P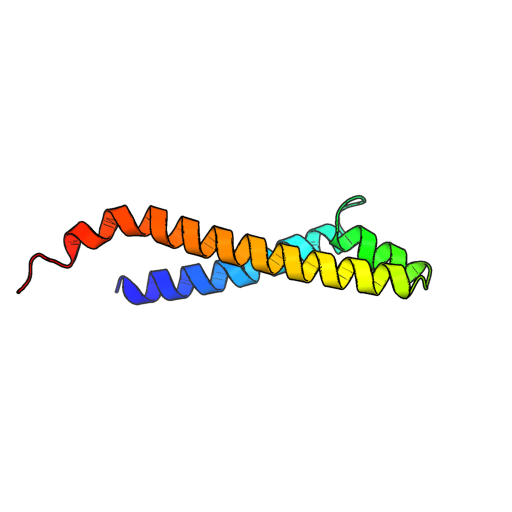rotein AF-A0A932GPZ7-F1 (afdb_monomer)

Sequence (85 aa):
ALPQVFAGMRTSVSVALIMIVVSEMIASSNGLGYFILHAQRTFNVPAVYSGIFLLGLFGYALNALFLRLEGFVLNWHRGYAAKRL

Organism: Tectimicrobiota bacterium (NCBI:txid2528274)

Solvent-accessible surface area (backbone atoms only — not comparable to full-atom values): 4772 Å² total; per-residue (Å²): 118,70,72,59,56,53,56,48,50,60,53,50,51,59,52,50,56,52,51,52,44,55,44,24,49,74,77,35,96,61,50,67,38,22,49,28,53,49,24,53,75,68,66,35,59,71,53,26,52,52,35,51,52,51,50,50,53,49,51,50,50,49,51,53,49,50,54,48,49,48,54,58,62,47,60,75,52,60,75,71,76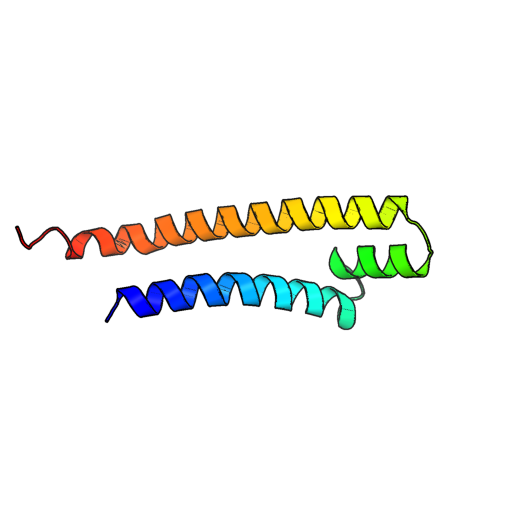,75,81,80,128

Foldseek 3Di:
DVVVVVVVVLVVQLVVLVVVLVCCLPPNCDDLSVQLNVCVVVVVVVSNVVSVVVSVVVSVVSNVVVVVVVVVVCVVVVVPPPPDD

InterPro domains:
  IPR000515 ABC transporter type 1, transmembrane domain MetI-like [PF00528] (1-69)
  IPR035906 MetI-like superfamily [SSF161098] (1-63)

Radius of gyration: 18.21 Å; Cα contacts (8 Å, |Δi|>4): 35; chains: 1; bounding box: 39×26×51 Å

Secondary structure (DSSP, 8-state):
-HHHHHHHHHHHHHHHHHHHHHHHHHH-SSSHHHHHHHHHHTT-HHHHHHHHHHHHHHHHHHHHHHHHHHHHHHTTTGGGSSS--

Mean predicted aligned error: 9.12 Å

Structure (mmCIF, N/CA/C/O backbone):
data_AF-A0A932GPZ7-F1
#
_entry.id   AF-A0A932GPZ7-F1
#
loop_
_atom_site.group_PDB
_atom_site.id
_atom_site.type_symbol
_atom_site.label_atom_id
_atom_site.label_alt_id
_atom_site.label_comp_id
_atom_site.label_asym_id
_atom_site.label_entity_id
_atom_site.label_seq_id
_atom_site.pdbx_PDB_ins_code
_atom_site.Cartn_x
_atom_site.Cartn_y
_atom_site.Cartn_z
_atom_site.occupancy
_atom_site.B_iso_or_equiv
_atom_site.auth_seq_id
_atom_site.auth_comp_id
_atom_site.auth_asym_id
_atom_site.auth_atom_id
_atom_site.pdbx_PDB_model_num
ATOM 1 N N . ALA A 1 1 ? -10.044 -2.538 30.294 1.00 55.38 1 ALA A N 1
ATOM 2 C CA . ALA A 1 1 ? -9.475 -3.646 29.497 1.00 55.38 1 ALA A CA 1
ATOM 3 C C . ALA A 1 1 ? -9.850 -3.574 28.007 1.00 55.38 1 ALA A C 1
ATOM 5 O O . ALA A 1 1 ? -8.949 -3.660 27.188 1.00 55.38 1 ALA A O 1
ATOM 6 N N . LEU A 1 2 ? -11.117 -3.335 27.623 1.00 56.72 2 LEU A N 1
ATOM 7 C CA . LEU A 1 2 ? -11.529 -3.234 26.204 1.00 56.72 2 LEU A CA 1
ATOM 8 C C . LEU A 1 2 ? -10.747 -2.233 25.311 1.00 56.72 2 LEU A C 1
ATOM 10 O O . LEU A 1 2 ? -10.474 -2.596 24.170 1.00 56.72 2 LEU A O 1
ATOM 14 N N . PRO A 1 3 ? -10.322 -1.034 25.768 1.00 60.97 3 PRO A N 1
ATOM 15 C CA . PRO A 1 3 ? -9.629 -0.069 24.900 1.00 60.97 3 PRO A CA 1
ATOM 16 C C . PRO A 1 3 ? -8.305 -0.584 24.311 1.00 60.97 3 PRO A C 1
ATOM 18 O O . PRO A 1 3 ? -7.948 -0.233 23.190 1.00 60.97 3 PRO A O 1
ATOM 21 N N . GLN A 1 4 ? -7.591 -1.450 25.042 1.00 65.19 4 GLN A N 1
ATOM 22 C CA . GLN A 1 4 ? -6.324 -2.036 24.587 1.00 65.19 4 GLN A CA 1
ATOM 23 C C . GLN A 1 4 ? -6.518 -3.084 23.488 1.00 65.19 4 GLN A C 1
ATOM 25 O O . GLN A 1 4 ? -5.703 -3.160 22.573 1.00 65.19 4 GLN A O 1
ATOM 30 N N . VAL A 1 5 ? -7.603 -3.862 23.538 1.00 70.56 5 VAL A N 1
ATOM 31 C CA . VAL A 1 5 ? -7.900 -4.880 22.516 1.00 70.56 5 VAL A CA 1
ATOM 32 C C . VAL A 1 5 ? -8.209 -4.216 21.169 1.00 70.56 5 VAL 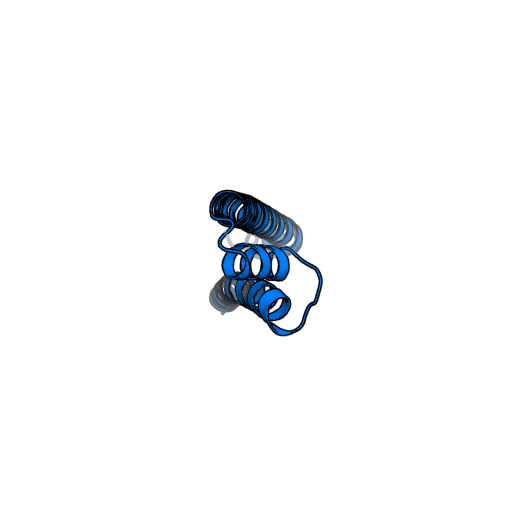A C 1
ATOM 34 O O . VAL A 1 5 ? -7.744 -4.682 20.132 1.00 70.56 5 VAL A O 1
ATOM 37 N N . PHE A 1 6 ? -8.910 -3.076 21.180 1.00 67.62 6 PHE A N 1
ATOM 38 C CA . PHE A 1 6 ? -9.177 -2.292 19.968 1.00 67.62 6 PHE A CA 1
ATOM 39 C C . PHE A 1 6 ? -7.916 -1.637 19.389 1.00 67.62 6 PHE A C 1
ATOM 41 O O . PHE A 1 6 ? -7.706 -1.679 18.177 1.00 67.62 6 PHE A O 1
ATOM 48 N N . ALA A 1 7 ? -7.036 -1.098 20.240 1.00 70.50 7 ALA A N 1
ATOM 49 C CA . ALA A 1 7 ? -5.739 -0.583 19.794 1.00 70.50 7 ALA A CA 1
ATOM 50 C C . ALA A 1 7 ? -4.869 -1.686 19.151 1.00 70.50 7 ALA A C 1
ATOM 52 O O . ALA A 1 7 ? -4.217 -1.452 18.128 1.00 70.50 7 ALA A O 1
ATOM 53 N N . GLY A 1 8 ? -4.916 -2.902 19.710 1.00 76.75 8 GLY A N 1
ATOM 54 C CA . GLY A 1 8 ? -4.278 -4.089 19.141 1.00 76.75 8 GLY A CA 1
ATOM 55 C C . GLY A 1 8 ? -4.841 -4.450 17.766 1.00 76.75 8 GLY A C 1
ATOM 56 O O . GLY A 1 8 ? -4.078 -4.539 16.808 1.00 76.75 8 GLY A O 1
ATOM 57 N N . MET A 1 9 ? -6.169 -4.557 17.637 1.00 75.56 9 MET A N 1
ATOM 58 C CA . MET A 1 9 ? -6.833 -4.868 16.362 1.00 75.56 9 MET A CA 1
ATOM 59 C C . MET A 1 9 ? -6.468 -3.883 15.247 1.00 75.56 9 MET A C 1
ATOM 61 O O . MET A 1 9 ? -6.098 -4.312 14.155 1.00 75.56 9 MET A O 1
ATOM 65 N N . ARG A 1 10 ? -6.503 -2.573 15.521 1.00 73.56 10 ARG A N 1
ATOM 66 C CA . ARG A 1 10 ? -6.127 -1.547 14.536 1.00 73.56 10 ARG A CA 1
ATOM 67 C C . ARG A 1 10 ? -4.698 -1.738 14.024 1.00 73.56 10 ARG A C 1
ATOM 69 O O . ARG A 1 10 ? -4.445 -1.616 12.829 1.00 73.56 10 ARG A O 1
ATOM 76 N N . THR A 1 11 ? -3.770 -2.057 14.922 1.00 78.75 11 THR A N 1
ATOM 77 C CA . THR A 1 11 ? -2.361 -2.274 14.568 1.00 78.75 11 THR A CA 1
ATOM 78 C C . THR A 1 11 ? -2.186 -3.560 13.755 1.00 78.75 11 THR A C 1
ATOM 80 O O . THR A 1 11 ? -1.476 -3.562 12.750 1.00 78.75 11 THR A O 1
ATOM 83 N N . SER A 1 12 ? -2.885 -4.637 14.129 1.00 83.44 12 SER A N 1
ATOM 84 C CA . SER A 1 12 ? -2.857 -5.913 13.405 1.00 83.44 12 SER A CA 1
ATOM 85 C C . SER A 1 12 ? -3.398 -5.803 11.978 1.00 83.44 12 SER A C 1
ATOM 87 O O . SER A 1 12 ? -2.851 -6.443 11.086 1.00 83.44 12 SER A O 1
ATOM 89 N N . VAL A 1 13 ? -4.416 -4.969 11.734 1.00 78.38 13 VAL A N 1
ATOM 90 C CA . VAL A 1 13 ? -4.962 -4.728 10.383 1.00 78.38 13 VAL A CA 1
ATOM 91 C C . VAL A 1 13 ? -3.919 -4.091 9.461 1.00 78.38 13 VAL A C 1
ATOM 93 O O . VAL A 1 13 ? -3.731 -4.558 8.338 1.00 78.38 13 VAL A O 1
ATOM 96 N N . SER A 1 14 ? -3.192 -3.075 9.937 1.00 79.19 14 SER A N 1
ATOM 97 C CA . SER A 1 14 ? -2.119 -2.441 9.158 1.00 79.19 14 SER A CA 1
ATOM 98 C C . SER A 1 14 ? -1.019 -3.436 8.782 1.00 79.19 14 SER A C 1
ATOM 100 O O . SER A 1 14 ? -0.553 -3.451 7.645 1.00 79.19 14 SER A O 1
ATOM 102 N N . VAL A 1 15 ? -0.628 -4.301 9.724 1.00 84.19 15 VAL A N 1
ATOM 103 C CA . VAL A 1 15 ? 0.384 -5.340 9.484 1.00 84.19 15 VAL A CA 1
ATOM 104 C C . VAL A 1 15 ? -0.136 -6.407 8.517 1.00 84.19 15 VAL A C 1
ATOM 106 O O . VAL A 1 15 ? 0.590 -6.807 7.610 1.00 84.19 15 VAL A O 1
ATOM 109 N N . ALA A 1 16 ? -1.394 -6.834 8.650 1.00 86.44 16 ALA A N 1
ATOM 110 C CA . ALA A 1 16 ? -2.005 -7.820 7.760 1.00 86.44 16 ALA A CA 1
ATOM 111 C C . ALA A 1 16 ? -2.032 -7.348 6.297 1.00 86.44 16 ALA A C 1
ATOM 113 O O . ALA A 1 16 ? -1.750 -8.133 5.393 1.00 86.44 16 ALA A O 1
ATOM 114 N N . LEU A 1 17 ? -2.305 -6.060 6.065 1.00 81.25 17 LEU A N 1
ATOM 115 C CA . LEU A 1 17 ? -2.293 -5.472 4.725 1.00 81.25 17 LEU A CA 1
ATOM 116 C C . LEU A 1 17 ? -0.901 -5.551 4.088 1.00 81.25 17 LEU A C 1
ATOM 118 O O . LEU A 1 17 ? -0.771 -5.981 2.944 1.00 81.25 17 LEU A O 1
ATOM 122 N N . ILE A 1 18 ? 0.143 -5.200 4.844 1.00 85.69 18 ILE A N 1
ATOM 123 C CA . ILE A 1 18 ? 1.533 -5.311 4.380 1.00 85.69 18 ILE A CA 1
ATOM 124 C C . ILE A 1 18 ? 1.869 -6.774 4.068 1.00 85.69 18 ILE A C 1
ATOM 126 O O . ILE A 1 18 ? 2.430 -7.067 3.015 1.00 85.69 18 ILE A O 1
ATOM 130 N N . MET A 1 19 ? 1.486 -7.702 4.947 1.00 89.50 19 MET A N 1
ATOM 131 C CA . MET A 1 19 ? 1.760 -9.131 4.772 1.00 89.50 19 MET A CA 1
ATOM 132 C C . MET A 1 19 ? 1.097 -9.718 3.520 1.00 89.50 19 MET A C 1
ATOM 134 O O . MET A 1 19 ? 1.731 -10.507 2.822 1.00 89.50 19 MET A O 1
ATOM 138 N N . ILE A 1 20 ? -0.137 -9.318 3.195 1.00 88.31 20 ILE A N 1
ATOM 139 C CA . ILE A 1 20 ? -0.816 -9.735 1.956 1.00 88.31 20 ILE A CA 1
ATOM 140 C C . ILE A 1 20 ? -0.039 -9.260 0.726 1.00 88.31 20 ILE A C 1
ATOM 142 O O . ILE A 1 20 ? 0.239 -10.061 -0.162 1.00 88.31 20 ILE A O 1
ATOM 146 N N . VAL A 1 21 ? 0.369 -7.989 0.694 1.00 86.69 21 VAL A N 1
ATOM 147 C CA . VAL A 1 21 ? 1.134 -7.434 -0.433 1.00 86.69 21 VAL A CA 1
ATOM 148 C C . VAL A 1 21 ? 2.461 -8.173 -0.612 1.00 86.69 21 VAL A C 1
ATOM 150 O O . VAL A 1 21 ? 2.814 -8.561 -1.724 1.00 86.69 21 VAL A O 1
ATOM 153 N N . VAL A 1 22 ? 3.185 -8.421 0.482 1.00 87.81 22 VAL A N 1
ATOM 154 C CA . VAL A 1 22 ? 4.441 -9.187 0.445 1.00 87.81 22 VAL A CA 1
ATOM 155 C C . VAL A 1 22 ? 4.197 -10.626 -0.023 1.00 87.81 22 VAL A C 1
ATOM 157 O O . VAL A 1 22 ? 5.005 -11.184 -0.764 1.00 87.81 22 VAL A O 1
ATOM 160 N N . SER A 1 23 ? 3.068 -11.229 0.353 1.00 91.31 23 SER A N 1
ATOM 161 C CA . SER A 1 23 ? 2.684 -12.555 -0.129 1.00 91.31 23 SER A CA 1
ATOM 162 C C . SER A 1 23 ? 2.442 -12.565 -1.642 1.00 91.31 23 SER A C 1
ATOM 164 O O . SER A 1 23 ? 2.966 -13.448 -2.322 1.00 91.31 23 SER A O 1
ATOM 166 N N . GLU A 1 24 ? 1.753 -11.561 -2.197 1.00 89.88 24 GLU A N 1
ATOM 167 C CA . GLU A 1 24 ? 1.564 -11.432 -3.652 1.00 89.88 24 GLU A CA 1
ATOM 168 C C . GLU A 1 24 ? 2.890 -11.274 -4.405 1.00 89.88 24 GLU A C 1
ATOM 170 O O . GLU A 1 24 ? 3.022 -11.738 -5.534 1.00 89.88 24 GLU A O 1
ATOM 175 N N . MET A 1 25 ? 3.883 -10.641 -3.782 1.00 89.00 25 MET A N 1
ATOM 176 C CA . MET A 1 25 ? 5.210 -10.438 -4.364 1.00 89.00 25 MET A CA 1
ATOM 177 C C . MET A 1 25 ? 6.023 -11.738 -4.491 1.00 89.00 25 MET A C 1
ATOM 179 O O . MET A 1 25 ? 6.826 -11.879 -5.415 1.00 89.00 25 MET A O 1
ATOM 183 N N . ILE A 1 26 ? 5.846 -12.685 -3.567 1.00 87.94 26 ILE A N 1
ATOM 184 C CA . ILE A 1 26 ? 6.679 -13.897 -3.487 1.00 87.94 26 ILE A CA 1
ATOM 185 C C . ILE A 1 26 ? 5.952 -15.123 -4.046 1.00 87.94 26 ILE A C 1
ATOM 187 O O . ILE A 1 26 ? 6.557 -15.924 -4.756 1.00 87.94 26 ILE A O 1
ATOM 191 N N . ALA A 1 27 ? 4.675 -15.288 -3.701 1.00 85.38 27 ALA A N 1
ATOM 192 C CA . ALA A 1 27 ? 3.929 -16.523 -3.924 1.00 85.38 27 ALA A CA 1
ATOM 193 C C . ALA A 1 27 ? 2.958 -16.452 -5.109 1.00 85.38 27 ALA A C 1
ATOM 195 O O . ALA A 1 27 ? 2.519 -17.496 -5.590 1.00 85.38 27 ALA A O 1
ATOM 196 N N . SER A 1 28 ? 2.613 -15.250 -5.579 1.00 86.25 28 SER A N 1
ATOM 197 C CA . SER A 1 28 ? 1.653 -15.086 -6.667 1.00 86.25 28 SER A CA 1
ATOM 198 C C . SER A 1 28 ? 2.336 -14.795 -7.997 1.00 86.25 28 SER A C 1
ATOM 200 O O . SER A 1 28 ? 3.308 -14.047 -8.072 1.00 86.25 28 SER A O 1
ATOM 202 N N . SER A 1 29 ? 1.788 -15.360 -9.070 1.00 85.50 29 SER A N 1
ATOM 203 C CA . SER A 1 29 ? 2.118 -15.014 -10.457 1.00 85.50 29 SER A CA 1
ATOM 204 C C . SER A 1 29 ? 1.184 -13.948 -11.040 1.00 85.50 29 SER A C 1
ATOM 206 O O . SER A 1 29 ? 1.289 -13.611 -12.217 1.00 85.50 29 SER A O 1
ATOM 208 N N . ASN A 1 30 ? 0.255 -13.430 -10.231 1.00 80.75 30 ASN A N 1
ATOM 209 C CA . ASN A 1 30 ? -0.697 -12.397 -10.618 1.00 80.75 30 ASN A CA 1
ATOM 210 C C . ASN A 1 30 ? -1.064 -11.512 -9.414 1.00 80.75 30 ASN A C 1
ATOM 212 O O . ASN A 1 30 ? -1.221 -12.009 -8.303 1.00 80.75 30 ASN A O 1
ATOM 216 N N . GLY A 1 31 ? -1.212 -10.205 -9.612 1.00 88.06 31 GLY A N 1
ATOM 217 C CA . GLY A 1 31 ? -1.513 -9.254 -8.533 1.00 88.06 31 GLY A CA 1
ATOM 218 C C . GLY A 1 31 ? -0.687 -7.975 -8.619 1.00 88.06 31 GLY A C 1
ATOM 219 O O . GLY A 1 31 ? 0.240 -7.869 -9.426 1.00 88.06 31 GLY A O 1
ATOM 220 N N . LEU A 1 32 ? -1.018 -6.989 -7.781 1.00 88.00 32 LEU A N 1
ATOM 221 C CA . LEU A 1 32 ? -0.359 -5.676 -7.794 1.00 88.00 32 LEU A CA 1
ATOM 222 C C . LEU A 1 32 ? 1.096 -5.773 -7.325 1.00 88.00 32 LEU A C 1
ATOM 224 O O . LEU A 1 32 ? 1.981 -5.192 -7.955 1.00 88.00 32 LEU A O 1
ATOM 228 N N . GLY A 1 33 ? 1.358 -6.551 -6.268 1.00 89.12 33 GLY A N 1
ATOM 229 C CA . GLY A 1 33 ? 2.722 -6.801 -5.792 1.00 89.12 33 GLY A CA 1
ATOM 230 C C . GLY A 1 33 ? 3.592 -7.494 -6.847 1.00 89.12 33 GLY A C 1
ATOM 231 O O . GLY A 1 33 ? 4.725 -7.077 -7.100 1.00 89.12 33 GLY A O 1
ATOM 232 N N . TYR A 1 34 ? 3.033 -8.501 -7.526 1.00 92.38 34 TYR A N 1
ATOM 233 C CA . TYR A 1 34 ? 3.695 -9.182 -8.640 1.00 92.38 34 TYR A CA 1
ATOM 234 C C . TYR A 1 34 ? 3.963 -8.234 -9.816 1.00 92.38 34 TYR A C 1
ATOM 236 O O . TYR A 1 34 ? 5.074 -8.218 -10.340 1.00 92.38 34 TYR A O 1
ATOM 244 N N . PHE A 1 35 ? 2.983 -7.412 -10.209 1.00 92.62 35 PHE A N 1
ATOM 245 C CA . PHE A 1 35 ? 3.125 -6.449 -11.305 1.00 92.62 35 PHE A CA 1
ATOM 246 C C . PHE A 1 35 ? 4.271 -5.463 -11.058 1.00 92.62 35 PHE A C 1
ATOM 248 O O . PHE A 1 35 ? 5.093 -5.245 -11.946 1.00 92.62 35 PHE A O 1
ATOM 255 N N . ILE A 1 36 ? 4.368 -4.912 -9.844 1.00 92.25 36 ILE A N 1
ATOM 256 C CA . ILE A 1 36 ? 5.452 -3.993 -9.470 1.00 92.25 36 ILE A CA 1
ATOM 257 C C . ILE A 1 36 ? 6.806 -4.700 -9.560 1.00 92.25 36 ILE A C 1
ATOM 259 O O . ILE A 1 36 ? 7.737 -4.164 -10.161 1.00 92.25 36 ILE A O 1
ATOM 263 N N . LEU A 1 37 ? 6.916 -5.916 -9.014 1.00 92.75 37 LEU A N 1
ATOM 264 C CA . LEU A 1 37 ? 8.152 -6.698 -9.099 1.00 92.75 37 LEU A CA 1
ATOM 265 C C . LEU A 1 37 ? 8.521 -7.054 -10.535 1.00 92.75 37 LEU A C 1
ATOM 267 O O . LEU A 1 37 ? 9.697 -7.026 -10.896 1.00 92.75 37 LEU A O 1
ATOM 271 N N . HIS A 1 38 ? 7.537 -7.395 -11.359 1.00 93.69 38 HIS A N 1
ATOM 272 C CA . HIS A 1 38 ? 7.756 -7.707 -12.760 1.00 93.69 38 HIS A CA 1
ATOM 273 C C . HIS A 1 38 ? 8.260 -6.472 -13.516 1.00 93.69 38 HIS A C 1
ATOM 275 O O . HIS A 1 38 ? 9.311 -6.533 -14.150 1.00 93.69 38 HIS A O 1
ATOM 281 N N . ALA A 1 39 ? 7.585 -5.330 -13.356 1.00 92.75 39 ALA A N 1
ATOM 282 C CA . ALA A 1 39 ? 7.989 -4.053 -13.937 1.00 92.75 39 ALA A CA 1
ATOM 283 C C . ALA A 1 39 ? 9.403 -3.633 -13.499 1.00 92.75 39 ALA A C 1
ATOM 285 O O . ALA A 1 39 ? 10.189 -3.151 -14.320 1.00 92.75 39 ALA A O 1
ATOM 286 N N . GLN A 1 40 ? 9.746 -3.870 -12.226 1.00 93.00 40 GLN A N 1
ATOM 287 C CA . GLN A 1 40 ? 11.077 -3.615 -11.679 1.00 93.00 40 GLN A CA 1
ATOM 288 C C . GLN A 1 40 ? 12.138 -4.494 -12.352 1.00 93.00 40 GLN A C 1
ATOM 290 O O . GLN A 1 40 ? 13.185 -3.985 -12.743 1.00 93.00 40 GLN A O 1
ATOM 295 N N . ARG A 1 41 ? 11.864 -5.793 -12.538 1.00 93.12 41 ARG A N 1
ATOM 296 C CA . ARG A 1 41 ? 12.778 -6.729 -13.220 1.00 93.12 41 ARG A CA 1
ATOM 297 C C . ARG A 1 41 ? 12.977 -6.386 -14.696 1.00 93.12 41 ARG A C 1
ATOM 299 O O . ARG A 1 41 ? 14.060 -6.610 -15.222 1.00 93.12 41 ARG A O 1
ATOM 306 N N . THR A 1 42 ? 11.964 -5.822 -15.353 1.00 95.06 42 THR A N 1
ATOM 307 C CA . THR A 1 42 ? 12.060 -5.345 -16.743 1.00 95.06 42 THR A CA 1
ATOM 308 C C . THR A 1 42 ? 12.630 -3.929 -16.866 1.00 95.06 42 THR A C 1
ATOM 310 O O . THR A 1 42 ? 12.634 -3.378 -17.962 1.00 95.06 42 THR A O 1
ATOM 313 N N . PHE A 1 43 ? 13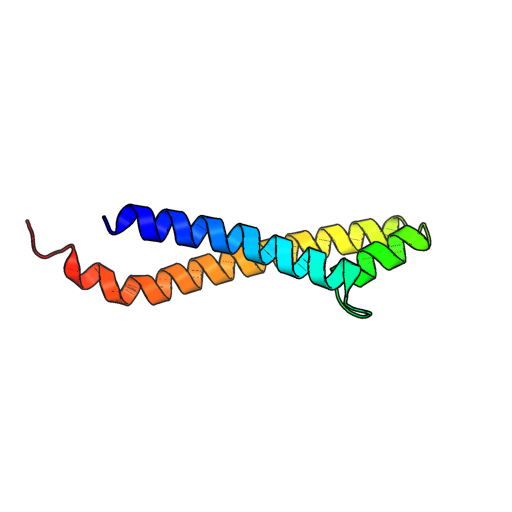.065 -3.308 -15.760 1.00 93.56 43 PHE A N 1
ATOM 314 C CA . PHE A 1 43 ? 13.524 -1.913 -15.705 1.00 93.56 43 PHE A CA 1
ATOM 315 C C . PHE A 1 43 ? 12.521 -0.901 -16.292 1.00 93.56 43 PHE A C 1
ATOM 317 O O . PHE A 1 43 ? 12.890 0.183 -16.745 1.00 93.56 43 PHE A O 1
ATOM 324 N N . ASN A 1 44 ? 11.225 -1.224 -16.254 1.00 94.56 44 ASN A N 1
ATOM 325 C CA . ASN A 1 44 ? 10.161 -0.338 -16.706 1.00 94.56 44 ASN A CA 1
ATOM 326 C C . ASN A 1 44 ? 9.784 0.605 -15.561 1.00 94.56 44 ASN A C 1
ATOM 328 O O . ASN A 1 44 ? 8.819 0.389 -14.827 1.00 94.56 44 ASN A O 1
ATOM 332 N N . VAL A 1 45 ? 10.596 1.647 -15.399 1.00 93.25 45 VAL A N 1
ATOM 333 C CA . VAL A 1 45 ? 10.440 2.649 -14.341 1.00 93.25 45 VAL A CA 1
ATOM 334 C C . VAL A 1 45 ? 9.040 3.289 -14.349 1.00 93.25 45 VAL A C 1
ATOM 336 O O . VAL A 1 45 ? 8.427 3.333 -13.281 1.00 93.25 45 VAL A O 1
ATOM 339 N N . PRO A 1 46 ? 8.461 3.702 -15.500 1.00 94.44 46 PRO A N 1
ATOM 340 C CA . PRO A 1 46 ? 7.084 4.204 -15.537 1.00 94.44 46 PRO A CA 1
ATOM 341 C C . PRO A 1 46 ? 6.058 3.227 -14.946 1.00 94.44 46 PRO A C 1
ATOM 343 O O . PRO A 1 46 ? 5.214 3.625 -14.140 1.00 94.44 46 PRO A O 1
ATOM 346 N N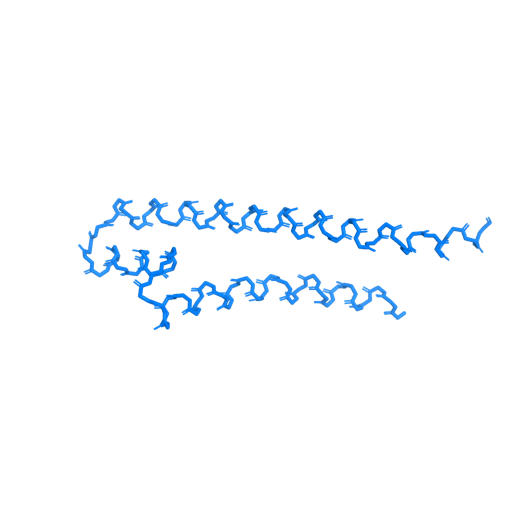 . ALA A 1 47 ? 6.151 1.941 -15.297 1.00 93.25 47 ALA A N 1
ATOM 347 C CA . ALA A 1 47 ? 5.232 0.925 -14.795 1.00 93.25 47 ALA A CA 1
ATOM 348 C C . ALA A 1 47 ? 5.393 0.699 -13.282 1.00 93.25 47 ALA A C 1
ATOM 350 O O . ALA A 1 47 ? 4.388 0.606 -12.577 1.00 93.25 47 ALA A O 1
ATOM 351 N N . VAL A 1 48 ? 6.622 0.715 -12.756 1.00 94.75 48 VAL A N 1
ATOM 352 C CA . VAL A 1 48 ? 6.875 0.628 -11.306 1.00 94.75 48 VAL A CA 1
ATOM 353 C C . 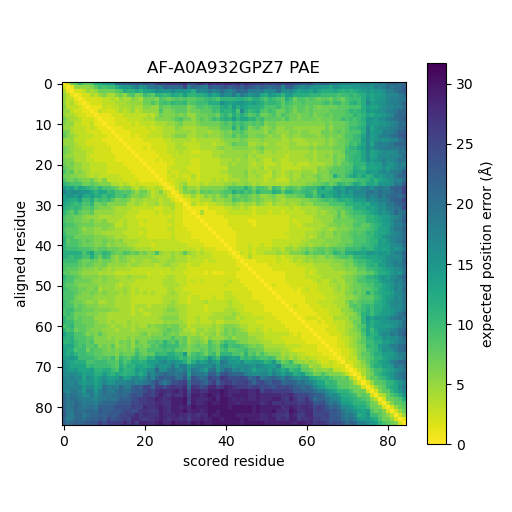VAL A 1 48 ? 6.180 1.767 -10.559 1.00 94.75 48 VAL A C 1
ATOM 355 O O . VAL A 1 48 ? 5.442 1.510 -9.609 1.00 94.75 48 VAL A O 1
ATOM 358 N N . TYR A 1 49 ? 6.350 3.014 -11.008 1.00 94.88 49 TYR A N 1
ATOM 359 C CA . TYR A 1 49 ? 5.709 4.163 -10.361 1.00 94.88 49 TYR A CA 1
ATOM 360 C C . TYR A 1 49 ? 4.181 4.116 -10.461 1.00 94.88 49 TYR A C 1
ATOM 362 O O . TYR A 1 49 ? 3.510 4.402 -9.470 1.00 94.88 49 TYR A O 1
ATOM 370 N N . SER A 1 50 ? 3.618 3.695 -11.601 1.00 95.12 50 SER A N 1
ATOM 371 C CA . SER A 1 50 ? 2.165 3.497 -11.716 1.00 95.12 50 SER A CA 1
ATOM 372 C C . SER A 1 50 ? 1.645 2.427 -10.750 1.00 95.12 50 SER A C 1
ATOM 374 O O . SER A 1 50 ? 0.598 2.612 -10.130 1.00 95.12 50 SER A O 1
ATOM 376 N N . GLY A 1 51 ? 2.410 1.348 -10.558 1.00 92.56 51 GLY A N 1
ATOM 377 C CA . GLY A 1 51 ? 2.081 0.280 -9.626 1.00 92.56 51 GLY A CA 1
ATOM 378 C C . GLY A 1 51 ? 2.146 0.750 -8.176 1.00 92.56 51 GLY A C 1
ATOM 379 O O . GLY A 1 51 ? 1.217 0.492 -7.420 1.00 92.56 51 GLY A O 1
ATOM 380 N N . ILE A 1 52 ? 3.177 1.514 -7.797 1.00 92.19 52 ILE A N 1
ATOM 381 C CA . ILE A 1 52 ? 3.283 2.134 -6.464 1.00 92.19 52 ILE A CA 1
ATOM 382 C C . ILE A 1 52 ? 2.101 3.075 -6.208 1.00 92.19 52 ILE A C 1
ATOM 384 O O . ILE A 1 52 ? 1.517 3.046 -5.126 1.00 92.19 52 ILE A O 1
ATOM 388 N N . PHE A 1 53 ? 1.721 3.887 -7.197 1.00 95.00 53 PHE A N 1
ATOM 389 C CA . PHE A 1 53 ? 0.601 4.817 -7.067 1.00 95.00 53 PHE A CA 1
ATOM 390 C C . PHE A 1 53 ? -0.731 4.077 -6.878 1.00 95.00 53 PHE A C 1
ATOM 392 O O . PHE A 1 53 ? -1.499 4.398 -5.970 1.00 95.00 53 PHE A O 1
ATOM 399 N N . LEU A 1 54 ? -0.973 3.035 -7.682 1.00 92.81 54 LEU A N 1
ATOM 400 C CA . LEU A 1 54 ? -2.128 2.148 -7.531 1.00 92.81 54 LEU A CA 1
ATOM 401 C C . LEU A 1 54 ? -2.132 1.443 -6.176 1.00 92.81 54 LEU A C 1
ATOM 403 O O . LEU A 1 54 ? -3.172 1.383 -5.530 1.00 92.81 54 LEU A O 1
ATOM 407 N N . LEU A 1 55 ? -0.982 0.949 -5.720 1.00 90.19 55 LEU A N 1
ATOM 408 C CA . LEU A 1 55 ? -0.852 0.257 -4.442 1.00 90.19 55 LEU A CA 1
ATOM 409 C C . LEU A 1 55 ? -1.105 1.198 -3.261 1.00 90.19 55 LEU A C 1
ATOM 411 O O . LEU A 1 55 ? -1.787 0.814 -2.315 1.00 90.19 55 LEU A O 1
ATOM 415 N N . GLY A 1 56 ? -0.637 2.445 -3.335 1.00 89.75 56 GLY A N 1
ATOM 416 C CA . GLY A 1 56 ? -0.953 3.483 -2.354 1.00 89.75 56 GLY A CA 1
ATOM 417 C C . GLY A 1 56 ? -2.448 3.805 -2.314 1.00 89.75 56 GLY A C 1
ATOM 418 O O . GLY A 1 56 ? -3.038 3.862 -1.234 1.00 89.75 56 GLY A O 1
ATOM 419 N N . LEU A 1 57 ? -3.086 3.939 -3.482 1.00 92.19 57 LEU A N 1
ATOM 420 C CA . LEU A 1 57 ? -4.529 4.161 -3.578 1.00 92.19 57 LEU A CA 1
ATOM 421 C C . LEU A 1 57 ? -5.322 2.971 -3.022 1.00 92.19 57 LEU A C 1
ATOM 423 O O . LEU A 1 57 ? -6.283 3.164 -2.280 1.00 92.19 57 LEU A O 1
ATOM 427 N N . PHE A 1 58 ? -4.898 1.747 -3.331 1.00 89.06 58 PHE A N 1
ATOM 428 C CA . PHE A 1 58 ? -5.530 0.523 -2.850 1.00 89.06 58 PHE A CA 1
ATOM 429 C C . PHE A 1 58 ? -5.350 0.356 -1.339 1.00 89.06 58 PHE A C 1
ATOM 431 O O . PHE A 1 58 ? -6.307 0.060 -0.631 1.00 89.06 58 PHE A O 1
ATOM 438 N N . GLY A 1 59 ? -4.150 0.628 -0.821 1.00 85.44 59 GLY A N 1
ATOM 439 C CA . GLY A 1 59 ? -3.863 0.640 0.610 1.00 85.44 59 GLY A CA 1
ATOM 440 C C . GLY A 1 59 ? -4.702 1.679 1.353 1.00 85.44 59 GLY A C 1
ATOM 441 O O . GLY A 1 59 ? -5.272 1.377 2.400 1.00 85.44 59 GLY A O 1
ATOM 442 N N . TYR A 1 60 ? -4.860 2.877 0.784 1.00 86.56 60 TYR A N 1
ATOM 443 C CA . TYR A 1 60 ? -5.744 3.903 1.332 1.00 86.56 60 TYR A CA 1
ATOM 444 C C . TYR A 1 60 ? -7.217 3.478 1.293 1.00 86.56 60 TYR A C 1
ATOM 446 O O . TYR A 1 60 ? -7.924 3.639 2.287 1.00 86.56 60 TYR A O 1
ATOM 454 N N . ALA A 1 61 ? -7.677 2.902 0.180 1.00 87.00 61 ALA A N 1
ATOM 455 C CA . ALA A 1 61 ? -9.044 2.414 0.028 1.00 87.00 61 ALA A CA 1
ATOM 456 C C . ALA A 1 61 ? -9.358 1.291 1.024 1.00 87.00 61 ALA A C 1
ATOM 458 O O . ALA A 1 61 ? -10.393 1.335 1.687 1.00 87.00 61 ALA A O 1
ATOM 459 N N . LEU A 1 62 ? -8.443 0.333 1.190 1.00 82.19 62 LEU A N 1
ATOM 460 C CA . LEU A 1 62 ? -8.544 -0.717 2.198 1.00 82.19 62 LEU A CA 1
ATOM 461 C C . LEU A 1 62 ? -8.554 -0.123 3.603 1.00 82.19 62 LEU A C 1
ATOM 463 O O . LEU A 1 62 ? -9.441 -0.450 4.381 1.00 82.19 62 LEU A O 1
ATOM 467 N N . ASN A 1 63 ? -7.645 0.798 3.923 1.00 82.12 63 ASN A N 1
ATOM 468 C CA . ASN A 1 63 ? -7.637 1.473 5.218 1.00 82.12 63 ASN A CA 1
ATOM 469 C C . ASN A 1 63 ? -8.965 2.208 5.487 1.00 82.12 63 ASN A C 1
ATOM 471 O O . ASN A 1 63 ? -9.536 2.088 6.567 1.00 82.12 63 ASN A O 1
ATOM 475 N N . ALA A 1 64 ? -9.515 2.911 4.495 1.00 81.81 64 ALA A N 1
ATOM 476 C CA . ALA A 1 64 ? -10.810 3.579 4.601 1.00 81.81 64 ALA A CA 1
ATOM 477 C C . ALA A 1 64 ? -11.983 2.590 4.741 1.00 81.81 64 ALA A C 1
ATOM 479 O O . ALA A 1 64 ? -12.942 2.874 5.463 1.00 81.81 64 ALA A O 1
ATOM 480 N N . LEU A 1 65 ? -11.921 1.438 4.067 1.00 80.44 65 LEU A N 1
ATOM 481 C CA . LEU A 1 65 ? -12.895 0.358 4.210 1.00 80.44 65 LEU A CA 1
ATOM 482 C C . LEU A 1 65 ? -12.823 -0.253 5.610 1.00 80.44 65 LEU A C 1
ATOM 484 O O . LEU A 1 65 ? -13.858 -0.425 6.243 1.00 80.44 65 LEU A O 1
ATOM 488 N N . PHE A 1 66 ? -11.623 -0.505 6.127 1.00 73.94 66 PHE A N 1
ATOM 489 C CA . PHE A 1 66 ? -11.419 -1.003 7.482 1.00 73.94 66 PHE A CA 1
ATOM 490 C C . PHE A 1 66 ? -11.904 -0.012 8.536 1.00 73.94 66 PHE A C 1
ATOM 492 O O . PHE A 1 66 ? -12.589 -0.434 9.456 1.00 73.94 66 PHE A O 1
ATOM 499 N N . LEU A 1 67 ? -11.667 1.293 8.376 1.00 73.06 67 LEU A N 1
ATOM 500 C CA . LEU A 1 67 ? -12.225 2.321 9.267 1.00 73.06 67 LEU A CA 1
ATOM 501 C C . LEU A 1 67 ? -13.764 2.358 9.226 1.00 73.06 67 LEU A C 1
ATOM 503 O O . LEU A 1 67 ? -14.417 2.587 10.244 1.00 73.06 67 LEU A O 1
ATOM 507 N N . ARG A 1 68 ? -14.373 2.111 8.058 1.00 72.75 68 ARG A N 1
ATOM 508 C CA . ARG A 1 68 ? -15.836 1.988 7.923 1.00 72.75 68 ARG A CA 1
ATOM 509 C C . ARG A 1 68 ? -16.371 0.705 8.552 1.00 72.75 68 ARG A C 1
ATOM 511 O O . ARG A 1 68 ? -17.396 0.758 9.226 1.00 72.75 68 ARG A O 1
ATOM 518 N N . LEU A 1 69 ? -15.692 -0.424 8.353 1.00 68.00 69 LEU A N 1
ATOM 519 C CA . LEU A 1 69 ? -16.027 -1.703 8.979 1.00 68.00 69 LEU A CA 1
ATOM 520 C C . LEU A 1 69 ? -15.861 -1.626 10.497 1.00 68.00 69 LEU A C 1
ATOM 522 O O . LEU A 1 69 ? -16.725 -2.103 11.222 1.00 68.00 69 LEU A O 1
ATOM 526 N N . GLU A 1 70 ? -14.817 -0.952 10.977 1.00 65.44 70 GLU A N 1
ATOM 527 C CA . GLU A 1 70 ? -14.620 -0.613 12.383 1.00 65.44 70 GLU A CA 1
ATOM 528 C C . GLU A 1 70 ? -15.826 0.186 12.891 1.00 65.44 70 GLU A C 1
ATOM 530 O O . GLU A 1 70 ? -16.469 -0.231 13.848 1.00 65.44 70 GLU A O 1
ATOM 535 N N . GLY A 1 71 ? -16.226 1.256 12.196 1.00 64.12 71 GLY A N 1
ATOM 536 C CA . GLY A 1 71 ? -17.420 2.034 12.539 1.00 64.12 71 GLY A CA 1
ATOM 537 C C . GLY A 1 71 ? -18.723 1.223 12.548 1.00 64.12 71 GLY A C 1
ATOM 538 O O . GLY A 1 71 ? -19.559 1.431 13.425 1.00 64.12 71 GLY A O 1
ATOM 539 N N . PHE A 1 72 ? -18.887 0.279 11.619 1.00 63.28 72 PHE A N 1
ATOM 540 C CA . PHE A 1 72 ? -20.065 -0.586 11.519 1.00 63.28 72 PHE A CA 1
ATOM 541 C C . PHE A 1 72 ? -20.115 -1.632 12.644 1.00 63.28 72 PHE A C 1
ATOM 543 O O . PHE A 1 72 ? -21.146 -1.788 13.297 1.00 63.28 72 PHE A O 1
ATOM 550 N N . VAL A 1 73 ? -18.989 -2.291 12.931 1.00 58.03 73 VAL A N 1
ATOM 551 C CA . VAL A 1 73 ? -18.862 -3.295 14.000 1.00 58.03 73 VAL A CA 1
ATOM 552 C C . VAL A 1 73 ? -18.923 -2.639 15.388 1.00 58.03 73 VAL A C 1
ATOM 554 O O . VAL A 1 73 ? -19.568 -3.168 16.294 1.00 58.03 73 VAL A O 1
ATOM 557 N N . LEU A 1 74 ? -18.346 -1.443 15.566 1.00 53.25 74 LEU A N 1
ATOM 558 C CA . LEU A 1 74 ? -18.432 -0.671 16.816 1.00 53.25 74 LEU A CA 1
ATOM 559 C C . LEU A 1 74 ? -19.788 0.008 17.036 1.00 53.25 74 LEU A C 1
ATOM 561 O O . LEU A 1 74 ? -20.093 0.371 18.178 1.00 53.25 74 LEU A O 1
ATOM 565 N N . ASN A 1 75 ? -20.633 0.146 16.007 1.00 51.34 75 ASN A N 1
ATOM 566 C CA . ASN A 1 75 ? -21.991 0.660 16.1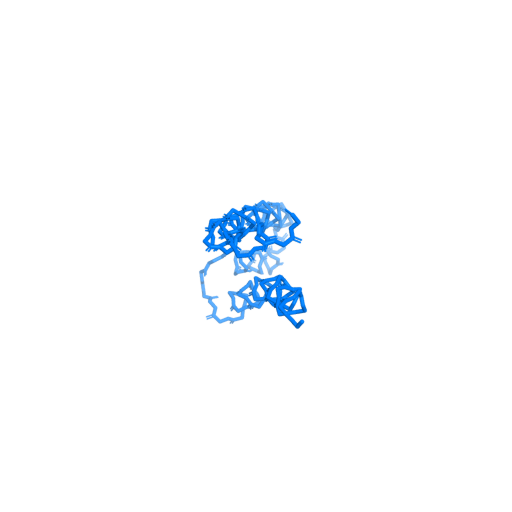96 1.00 51.3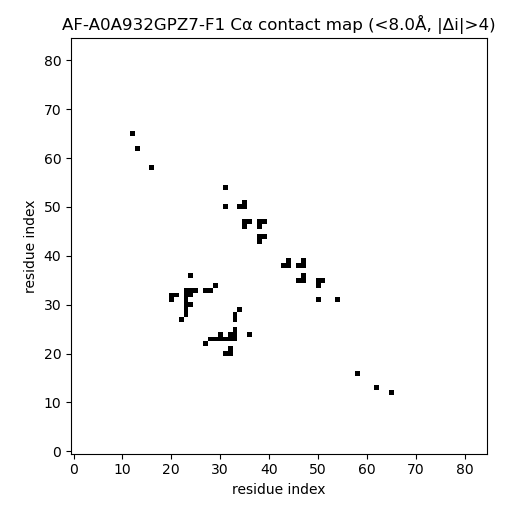4 75 ASN A CA 1
ATOM 567 C C . ASN A 1 75 ? -22.829 -0.260 17.104 1.00 51.34 75 ASN A C 1
ATOM 569 O O . ASN A 1 75 ? -23.736 0.207 17.785 1.00 51.34 75 ASN A O 1
ATOM 573 N N . TRP A 1 76 ? -22.477 -1.548 17.192 1.00 53.69 76 TRP A N 1
ATOM 574 C CA . TRP A 1 76 ? -23.163 -2.505 18.062 1.00 53.69 76 TRP A CA 1
ATOM 575 C C . TRP A 1 76 ? -22.728 -2.442 19.541 1.00 53.69 76 TRP A C 1
ATOM 577 O O . TRP A 1 76 ? -23.381 -3.039 20.391 1.00 53.69 76 TRP A O 1
ATOM 587 N N . HIS A 1 77 ? -21.664 -1.703 19.895 1.00 50.59 77 HIS A N 1
ATOM 588 C CA . HIS A 1 77 ? -21.182 -1.615 21.289 1.00 50.59 77 HIS A CA 1
ATOM 589 C C . HIS A 1 77 ? -21.110 -0.204 21.884 1.00 50.59 77 HIS A C 1
ATOM 591 O O . HIS A 1 77 ? -20.905 -0.069 23.094 1.00 50.59 77 HIS A O 1
ATOM 597 N N . ARG A 1 78 ? -21.400 0.854 21.109 1.00 48.03 78 ARG A N 1
ATOM 598 C CA . ARG A 1 78 ? -21.701 2.176 21.701 1.00 48.03 78 ARG A CA 1
ATOM 599 C C . ARG A 1 78 ? -22.932 2.150 22.621 1.00 48.03 78 ARG A C 1
ATOM 601 O O . ARG A 1 78 ? -23.061 3.029 23.466 1.00 48.03 78 ARG A O 1
ATOM 608 N N . GLY A 1 79 ? -23.778 1.120 22.528 1.00 48.50 79 GLY A N 1
ATOM 609 C CA . GLY A 1 79 ? -24.930 0.914 23.410 1.00 48.50 79 GLY A CA 1
ATOM 610 C C . GLY A 1 79 ? -24.607 0.589 24.878 1.00 48.50 79 GLY A C 1
ATOM 611 O O . GLY A 1 79 ? -25.491 0.728 25.715 1.00 48.50 79 GLY A O 1
ATOM 612 N N . TYR A 1 80 ? -23.372 0.205 25.234 1.00 48.41 80 TYR A N 1
ATOM 613 C CA . TYR A 1 80 ? -23.046 -0.196 26.618 1.00 48.41 80 TYR A CA 1
ATOM 614 C C . TYR A 1 80 ? -22.302 0.862 27.447 1.00 48.41 80 TYR A C 1
ATOM 616 O O . TYR A 1 80 ? -22.231 0.736 28.667 1.00 48.41 80 TYR A O 1
ATOM 624 N N . ALA A 1 81 ? -21.783 1.928 26.829 1.00 48.91 81 ALA A N 1
ATOM 625 C CA . ALA A 1 81 ? -21.032 2.976 27.534 1.00 48.91 81 ALA A CA 1
ATOM 626 C C . ALA A 1 81 ? -21.863 4.228 27.880 1.00 48.91 81 ALA A C 1
ATOM 628 O O . ALA A 1 81 ? -21.350 5.137 28.521 1.00 48.91 81 ALA A O 1
ATOM 629 N N . ALA A 1 82 ? -23.139 4.281 27.484 1.00 46.25 82 ALA A N 1
ATOM 630 C CA . ALA A 1 82 ? -24.038 5.412 27.740 1.00 46.25 82 ALA A CA 1
ATOM 631 C C . ALA A 1 82 ? -25.043 5.146 28.879 1.00 46.25 82 ALA A C 1
ATOM 633 O O . ALA A 1 82 ? -26.108 5.752 28.922 1.00 46.25 82 ALA A O 1
ATOM 634 N N . LYS A 1 83 ? -24.735 4.218 29.796 1.00 42.09 83 LYS A N 1
ATOM 635 C CA . LYS A 1 83 ? -25.572 3.934 30.976 1.00 42.09 83 LYS A CA 1
ATOM 636 C C . LYS A 1 83 ? -24.822 4.136 32.289 1.00 42.09 83 LYS A C 1
ATOM 638 O O . LYS A 1 83 ? -24.964 3.346 33.222 1.00 42.09 83 LYS A O 1
ATOM 643 N N . A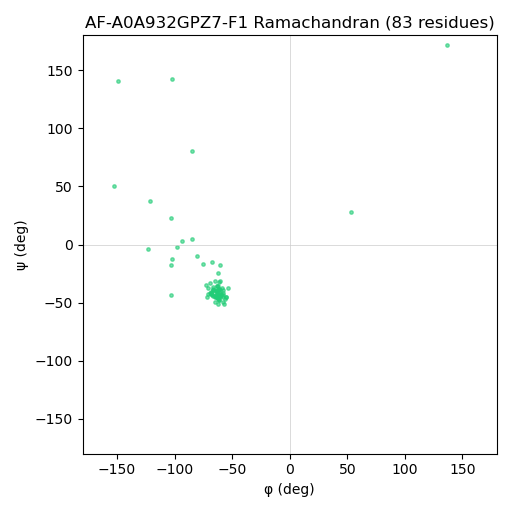RG A 1 84 ? -23.967 5.158 32.350 1.00 44.53 84 ARG A N 1
ATOM 644 C CA . ARG A 1 84 ? -23.333 5.549 33.609 1.00 44.53 84 ARG A CA 1
ATOM 645 C C . ARG A 1 84 ? -22.949 7.023 33.664 1.00 44.53 84 ARG A C 1
ATOM 647 O O . ARG A 1 84 ? -21.812 7.308 34.005 1.00 44.53 84 ARG A O 1
ATOM 654 N N . LEU A 1 85 ? -23.883 7.916 33.346 1.00 42.22 85 LEU A N 1
ATOM 655 C CA . LEU A 1 85 ? -24.026 9.222 33.997 1.00 42.22 85 LEU A CA 1
ATOM 656 C C . LEU A 1 85 ? -25.511 9.579 34.009 1.00 42.22 85 LEU A C 1
ATOM 658 O O . LEU A 1 85 ? -26.120 9.495 32.920 1.00 42.22 85 LEU A O 1
#

pLDDT: mean 78.48, std 15.82, range [42.09, 95.12]